Protein AF-A0AAV2GEP0-F1 (afdb_monomer)

Foldseek 3Di:
DDDPDPPDDQVNFKDKDDWDWDQDPVQQKIKIKIWMGGHPPPFFTWIKIWMWGWDPPDPPDIDIGTDDIDTDTPDDPDPDPPDD

InterPro domains:
  IPR006843 Plastid lipid-associated protein/fibrillin conserved domain [PF04755] (13-80)
  IPR039633 Plastid-lipid-associated protein [PTHR31906] (4-77)

Mean predicted aligned error: 9.76 Å

Solvent-accessible surface area (backbone atoms only — not comparable to full-atom values): 5235 Å² total; per-residue (Å²): 139,79,82,79,80,76,90,73,54,72,73,80,31,51,45,74,57,69,78,45,76,48,75,41,78,90,75,31,31,35,38,41,37,33,38,39,37,34,60,96,43,102,68,50,36,32,34,42,38,40,37,28,37,48,44,80,77,48,100,88,40,70,51,74,44,84,73,50,72,48,78,46,60,74,69,84,82,84,85,70,80,82,82,127

Radius of gyration: 19.01 Å; Cα contacts (8 Å, |Δi|>4): 134; chains: 1; bounding box: 44×42×49 Å

Organism: NCBI:txid586398

pLDDT: mean 82.44, std 17.33, range [43.22, 98.12]

Nearest PDB structures (foldseek):
  6vy6-assembly1_A  TM=5.592E-01  e=5.153E-01  Henipavirus hendraense
  6thb-assembly1_A  TM=6.530E-01  e=7.545E-01  Cedar virus
  4j8t-assembly5_B  TM=4.766E-01  e=1.105E+00  Pseudomonas aeruginosa PAO1
  3inb-assembly1_B  TM=5.461E-01  e=3.470E+00  Measles virus strain Edmonston
  7ktp-assembly1_D  TM=2.856E-01  e=1.374E+00  Homo sapiens

Sequence (84 aa):
MGAKRTKLGLRDFITLGDLFQIIDVAESKAVNVIKFNVKGLNLLNGQLAIVASFNIDSKSRVTITYRESTITPDQLMNCVPEEL

Secondary structure (DSSP, 8-state):
---------HHHHEEEEEEEEEEETTTTEEEEEEEEEETT-TT-EEEEEEEEEEEEEETTEEEEEEEEEEEEES--SSSS----

Structure (mmCIF, N/CA/C/O backbone):
data_AF-A0AAV2GEP0-F1
#
_entry.id   AF-A0AAV2GEP0-F1
#
loop_
_atom_site.group_PDB
_atom_site.id
_atom_site.type_symbol
_atom_site.label_atom_id
_atom_site.label_alt_id
_atom_site.label_comp_id
_atom_site.label_asym_id
_atom_site.label_entity_id
_atom_site.label_seq_id
_atom_site.pdbx_PDB_ins_code
_atom_site.Cartn_x
_atom_site.Cartn_y
_atom_site.Cartn_z
_atom_site.occupancy
_atom_site.B_iso_or_equiv
_atom_site.auth_seq_id
_atom_site.auth_comp_id
_atom_site.auth_asym_id
_atom_site.auth_atom_id
_atom_site.pdbx_PDB_model_num
ATOM 1 N N . MET A 1 1 ? 29.905 19.055 -31.153 1.00 44.94 1 MET A N 1
ATOM 2 C CA . MET A 1 1 ? 28.507 18.574 -31.126 1.00 44.94 1 MET A CA 1
ATOM 3 C C . MET A 1 1 ? 28.251 17.978 -29.750 1.00 44.94 1 MET A C 1
ATOM 5 O O . MET A 1 1 ? 28.750 16.902 -29.461 1.00 44.94 1 MET A O 1
ATOM 9 N N . GLY A 1 2 ? 27.637 18.747 -28.847 1.00 49.12 2 GLY A N 1
ATOM 10 C CA . GLY A 1 2 ? 27.476 18.353 -27.443 1.00 49.12 2 GLY A CA 1
ATOM 11 C C . GLY A 1 2 ? 26.235 17.490 -27.248 1.00 49.12 2 GLY A C 1
ATOM 12 O O . GLY A 1 2 ? 25.143 17.904 -27.633 1.00 49.12 2 GLY A O 1
ATOM 13 N N . ALA A 1 3 ? 26.393 16.308 -26.649 1.00 59.44 3 ALA A N 1
ATOM 14 C CA . ALA A 1 3 ? 25.271 15.486 -26.215 1.00 59.44 3 ALA A CA 1
ATOM 15 C C . ALA A 1 3 ? 24.422 16.295 -25.223 1.00 59.44 3 ALA A C 1
ATOM 17 O O . ALA A 1 3 ? 24.875 16.644 -24.129 1.00 59.44 3 ALA A O 1
ATOM 18 N N . LYS A 1 4 ? 23.201 16.648 -25.632 1.00 60.97 4 LYS A N 1
ATOM 19 C CA . LYS A 1 4 ? 22.245 17.376 -24.800 1.00 60.97 4 LYS A CA 1
ATOM 20 C C . LYS A 1 4 ? 21.886 16.469 -23.619 1.00 60.97 4 LYS A C 1
ATOM 22 O O . LYS A 1 4 ? 21.114 15.532 -23.776 1.00 60.97 4 LYS A O 1
ATOM 27 N N . ARG A 1 5 ? 22.487 16.710 -22.448 1.00 62.12 5 ARG A N 1
ATOM 28 C CA . ARG A 1 5 ? 22.150 15.998 -21.208 1.00 62.12 5 ARG A CA 1
ATOM 29 C C . ARG A 1 5 ? 20.700 16.310 -20.854 1.00 62.12 5 ARG A C 1
ATOM 31 O O . ARG A 1 5 ? 20.395 17.395 -20.365 1.00 62.12 5 ARG A O 1
ATOM 38 N N . THR A 1 6 ? 19.800 15.373 -21.114 1.00 59.50 6 THR A N 1
ATOM 39 C CA . THR A 1 6 ? 18.429 15.451 -20.621 1.00 59.50 6 THR A CA 1
ATOM 40 C C . THR A 1 6 ? 18.437 15.085 -19.145 1.00 59.50 6 THR A C 1
ATOM 42 O O . THR A 1 6 ? 18.686 13.937 -18.782 1.00 59.50 6 THR A O 1
ATOM 45 N N . LYS A 1 7 ? 18.185 16.067 -18.281 1.00 66.00 7 LYS A N 1
ATOM 46 C CA . LYS A 1 7 ? 17.919 15.841 -16.859 1.00 66.00 7 LYS A CA 1
ATOM 47 C C . LYS A 1 7 ? 16.492 15.293 -16.722 1.00 66.00 7 LYS A C 1
ATOM 49 O O . LYS A 1 7 ? 15.605 16.034 -16.321 1.00 66.00 7 LYS A O 1
ATOM 54 N N . LEU A 1 8 ? 16.260 14.047 -17.139 1.00 62.66 8 LEU A N 1
ATOM 55 C CA . LEU A 1 8 ? 15.004 13.357 -16.835 1.00 62.66 8 LEU A CA 1
ATOM 56 C C . LEU A 1 8 ? 15.120 12.737 -15.442 1.00 62.66 8 LEU A C 1
ATOM 58 O O . LEU A 1 8 ? 16.075 12.010 -15.154 1.00 62.66 8 LEU A O 1
ATOM 62 N N . GLY A 1 9 ? 14.164 13.047 -14.575 1.00 66.38 9 GLY A N 1
ATOM 63 C CA . GLY A 1 9 ? 14.036 12.390 -13.281 1.00 66.38 9 GLY A CA 1
ATOM 64 C C . GLY A 1 9 ? 13.379 11.020 -13.432 1.00 66.38 9 GLY A C 1
ATOM 65 O O . GLY A 1 9 ? 12.634 10.780 -14.375 1.00 66.38 9 GLY A O 1
ATOM 66 N N . LEU A 1 10 ? 13.582 10.126 -12.460 1.00 68.06 10 LEU A N 1
ATOM 67 C CA . LEU A 1 10 ? 12.894 8.823 -12.398 1.00 68.06 10 LEU A CA 1
ATOM 68 C C . LEU A 1 10 ? 11.367 8.954 -12.527 1.00 68.06 10 LEU A C 1
ATOM 70 O O . LEU A 1 10 ? 10.717 8.109 -13.131 1.00 68.06 10 LEU A O 1
ATOM 74 N N . ARG A 1 11 ? 10.797 10.053 -12.021 1.00 71.88 11 ARG A N 1
ATOM 75 C CA . ARG A 1 11 ? 9.365 10.355 -12.124 1.00 71.88 11 ARG A CA 1
ATOM 76 C C . ARG A 1 11 ? 8.885 10.562 -13.566 1.00 71.88 11 ARG A C 1
ATOM 78 O O . ARG A 1 11 ? 7.723 10.302 -13.844 1.00 71.88 11 ARG A O 1
ATOM 85 N N . ASP A 1 12 ? 9.768 10.978 -14.472 1.00 75.50 12 ASP A N 1
ATOM 86 C CA . ASP A 1 12 ? 9.449 11.152 -15.895 1.00 75.50 12 ASP A CA 1
ATOM 87 C C . ASP A 1 12 ? 9.410 9.805 -16.639 1.00 75.50 12 ASP A C 1
ATOM 89 O O . ASP A 1 12 ? 8.843 9.698 -17.730 1.00 75.50 12 ASP A O 1
ATOM 93 N N . PHE A 1 13 ? 9.988 8.763 -16.031 1.00 79.19 13 PHE A N 1
ATOM 94 C CA . PHE A 1 13 ? 10.060 7.419 -16.590 1.00 79.19 13 PHE A CA 1
ATOM 95 C C . PHE A 1 13 ? 9.036 6.457 -15.993 1.00 79.19 13 PHE A C 1
ATOM 97 O O . PHE A 1 13 ? 8.686 5.499 -16.663 1.00 79.19 13 PHE A O 1
ATOM 104 N N . ILE A 1 14 ? 8.514 6.685 -14.788 1.00 84.00 14 ILE A N 1
ATOM 105 C CA . ILE A 1 14 ? 7.579 5.750 -14.145 1.00 84.00 14 ILE A CA 1
ATOM 106 C C . ILE A 1 14 ? 6.134 6.207 -14.354 1.00 84.00 14 ILE A C 1
ATOM 108 O O . ILE A 1 14 ? 5.754 7.313 -13.975 1.00 84.00 14 ILE A O 1
ATOM 112 N N . THR A 1 15 ? 5.302 5.328 -14.899 1.00 88.56 15 THR A N 1
ATOM 113 C CA . THR A 1 15 ? 3.841 5.471 -14.902 1.00 88.56 15 THR A CA 1
ATOM 114 C C . THR A 1 15 ? 3.224 4.489 -13.924 1.00 88.56 15 THR A C 1
ATOM 116 O O . THR A 1 15 ? 3.631 3.329 -13.885 1.00 88.56 15 THR A O 1
ATOM 119 N N . LEU A 1 16 ? 2.238 4.949 -13.159 1.00 90.75 16 LEU A N 1
ATOM 120 C CA . LEU A 1 16 ? 1.478 4.135 -12.217 1.00 90.75 16 LEU A CA 1
ATOM 121 C C . LEU A 1 16 ? 0.114 3.789 -12.822 1.00 90.75 16 LEU A C 1
ATOM 123 O O . LEU A 1 16 ? -0.486 4.625 -13.497 1.00 90.75 16 LEU A O 1
ATOM 127 N N . GLY A 1 17 ? -0.338 2.560 -12.595 1.00 89.06 17 GLY A N 1
ATOM 128 C CA . GLY A 1 17 ? -1.696 2.119 -12.893 1.00 89.06 17 GLY A CA 1
ATOM 129 C C . GLY A 1 17 ? -2.630 2.315 -11.701 1.00 89.06 17 GLY A C 1
ATOM 130 O O . GLY A 1 17 ? -2.321 3.048 -10.759 1.00 89.06 17 GLY A O 1
ATOM 131 N N . ASP A 1 18 ? -3.761 1.615 -11.740 1.00 91.62 18 ASP A N 1
ATOM 132 C CA . ASP A 1 18 ? -4.761 1.668 -10.679 1.00 91.62 18 ASP A CA 1
ATOM 133 C C . ASP A 1 18 ? -4.247 1.061 -9.365 1.00 91.62 18 ASP A C 1
ATOM 135 O O . ASP A 1 18 ? -3.464 0.102 -9.350 1.00 91.62 18 ASP A O 1
ATOM 139 N N . LEU A 1 19 ? -4.715 1.635 -8.255 1.00 92.25 19 LEU A N 1
ATOM 140 C CA . LEU A 1 19 ? -4.501 1.119 -6.909 1.00 92.25 19 LEU A CA 1
ATOM 141 C C . LEU A 1 19 ? -5.611 0.120 -6.572 1.00 92.25 19 LEU A C 1
ATOM 143 O O . LEU A 1 19 ? -6.784 0.487 -6.506 1.00 92.25 19 LEU A O 1
ATOM 147 N N . PHE A 1 20 ? -5.232 -1.123 -6.297 1.00 94.88 20 PHE A N 1
ATOM 148 C CA . PHE A 1 20 ? -6.131 -2.154 -5.791 1.00 94.88 20 PHE A CA 1
ATOM 149 C C . PHE A 1 20 ? -5.902 -2.341 -4.299 1.00 94.88 20 PHE A C 1
ATOM 151 O O . PHE A 1 20 ? -4.769 -2.533 -3.860 1.00 94.88 20 PHE A O 1
ATOM 158 N N . GLN A 1 21 ? -6.979 -2.316 -3.520 1.00 95.62 21 GLN A N 1
ATOM 159 C CA . GLN A 1 21 ? -6.921 -2.533 -2.082 1.00 95.62 21 GLN A CA 1
ATOM 160 C C . GLN A 1 21 ? -7.758 -3.750 -1.703 1.00 95.62 21 GLN A C 1
ATOM 162 O O . GLN A 1 21 ? -8.936 -3.843 -2.042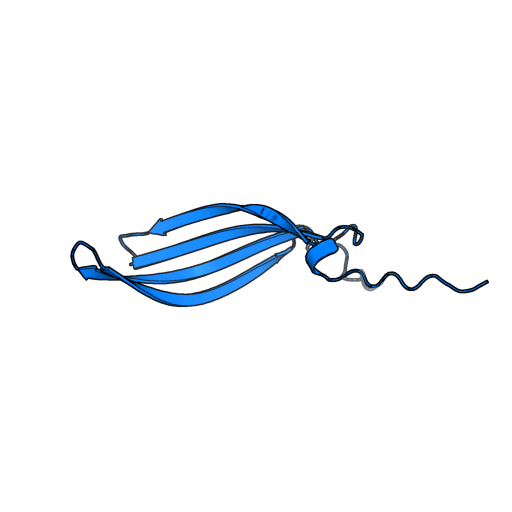 1.00 95.62 21 GLN A O 1
ATOM 167 N N . ILE A 1 22 ? -7.136 -4.670 -0.973 1.00 96.50 22 ILE A N 1
ATOM 168 C CA . ILE A 1 22 ? -7.769 -5.863 -0.417 1.00 96.50 22 ILE A CA 1
ATOM 169 C C . ILE A 1 22 ? -7.725 -5.724 1.101 1.00 96.50 22 ILE A C 1
ATOM 171 O O . ILE A 1 22 ? -6.653 -5.536 1.678 1.00 96.50 22 ILE A O 1
ATOM 175 N N . ILE A 1 23 ? -8.888 -5.788 1.745 1.00 96.50 23 ILE A N 1
ATOM 176 C CA . ILE A 1 23 ? -9.021 -5.694 3.200 1.00 96.50 23 ILE A CA 1
ATOM 177 C C . ILE A 1 23 ? -9.548 -7.029 3.705 1.00 96.50 23 ILE A C 1
ATOM 179 O O . ILE A 1 23 ? -10.683 -7.402 3.415 1.00 96.50 23 ILE A O 1
ATOM 183 N N . ASP A 1 24 ? -8.722 -7.722 4.477 1.00 96.25 24 ASP A N 1
ATOM 184 C CA . ASP A 1 24 ? -9.114 -8.903 5.228 1.00 96.25 24 ASP A CA 1
ATOM 185 C C . ASP A 1 24 ? -9.415 -8.493 6.674 1.00 96.25 24 ASP A C 1
ATOM 187 O O . ASP A 1 24 ? -8.524 -8.135 7.451 1.00 96.25 24 ASP A O 1
ATOM 191 N N . VAL A 1 25 ? -10.703 -8.501 7.016 1.00 94.69 25 VAL A N 1
ATOM 192 C CA . VAL A 1 25 ? -11.189 -8.124 8.349 1.00 94.69 25 VAL A CA 1
ATOM 193 C C . VAL A 1 25 ? -10.945 -9.229 9.374 1.00 94.69 25 VAL A C 1
ATOM 195 O O . VAL A 1 25 ? -10.731 -8.913 10.542 1.00 94.69 25 VAL A O 1
ATOM 198 N N . ALA A 1 26 ? -10.936 -10.497 8.958 1.00 96.12 26 ALA A N 1
ATOM 199 C CA . ALA A 1 26 ? -10.689 -11.617 9.861 1.00 96.12 26 ALA A CA 1
ATOM 200 C C . ALA A 1 26 ? -9.215 -11.664 10.294 1.00 96.12 26 ALA A C 1
ATOM 202 O O . ALA A 1 26 ? -8.921 -11.936 11.456 1.00 96.12 26 ALA A O 1
ATOM 203 N N . GLU A 1 27 ? -8.299 -11.338 9.378 1.00 96.62 27 GLU A N 1
ATOM 204 C CA . GLU A 1 27 ? -6.857 -11.289 9.649 1.00 96.62 27 GLU A CA 1
ATOM 205 C C . GLU A 1 27 ? -6.342 -9.910 10.094 1.00 96.62 27 GLU A C 1
ATOM 207 O O . GLU A 1 27 ? -5.138 -9.749 10.333 1.00 96.62 27 GLU A O 1
ATOM 212 N N . SER A 1 28 ? -7.212 -8.895 10.186 1.00 97.00 28 SER A N 1
ATOM 213 C CA . SER A 1 28 ? -6.809 -7.509 10.472 1.00 97.00 28 SER A CA 1
ATOM 214 C C . SER A 1 28 ? -5.690 -7.028 9.533 1.00 97.00 28 SER A C 1
ATOM 216 O O . SER A 1 28 ? -4.702 -6.419 9.962 1.00 97.00 28 SER A O 1
ATOM 218 N N . LYS A 1 29 ? -5.815 -7.338 8.237 1.00 97.62 29 LYS A N 1
ATOM 219 C CA . LYS A 1 29 ? -4.774 -7.160 7.217 1.00 97.62 29 LYS A CA 1
ATOM 220 C C . LYS A 1 29 ? -5.289 -6.352 6.030 1.00 97.62 29 LYS A C 1
ATOM 222 O O . LYS A 1 29 ? -6.370 -6.597 5.509 1.00 97.62 29 LYS A O 1
ATOM 227 N N . ALA A 1 30 ? -4.486 -5.403 5.566 1.00 97.56 30 ALA A N 1
ATOM 228 C CA . ALA A 1 30 ? -4.742 -4.630 4.360 1.00 97.56 30 ALA A CA 1
ATOM 229 C C . ALA A 1 30 ? -3.577 -4.801 3.382 1.00 97.56 30 ALA A C 1
ATOM 231 O O . ALA A 1 30 ? -2.415 -4.647 3.761 1.00 97.56 30 ALA A O 1
ATOM 232 N N . VAL A 1 31 ? -3.888 -5.106 2.126 1.00 97.75 31 VAL A N 1
ATOM 233 C CA . VAL A 1 31 ? -2.911 -5.225 1.041 1.00 97.75 31 VAL A CA 1
ATOM 234 C C . VAL A 1 31 ? -3.248 -4.200 -0.030 1.00 97.75 31 VAL A C 1
ATOM 236 O O . VAL A 1 31 ? -4.340 -4.224 -0.593 1.00 97.75 31 VAL A O 1
ATOM 239 N N . ASN A 1 32 ? -2.309 -3.300 -0.303 1.00 97.25 32 ASN A N 1
ATOM 240 C CA . ASN A 1 32 ? -2.404 -2.307 -1.365 1.00 97.25 32 ASN A CA 1
ATOM 241 C C . ASN A 1 32 ? -1.473 -2.714 -2.501 1.00 97.25 32 ASN A C 1
ATOM 243 O O . ASN A 1 32 ? -0.276 -2.872 -2.274 1.00 97.25 32 ASN A O 1
ATOM 247 N N . VAL A 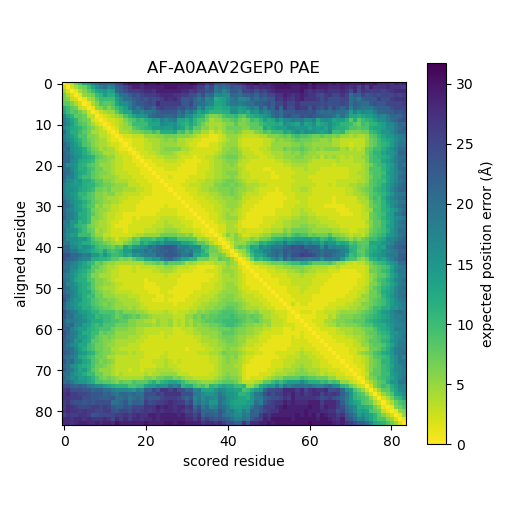1 33 ? -2.003 -2.870 -3.707 1.00 96.75 33 VAL A N 1
ATOM 248 C CA . VAL A 1 33 ? -1.240 -3.247 -4.897 1.00 96.75 33 VAL A CA 1
ATOM 249 C C . VAL A 1 33 ? -1.353 -2.139 -5.930 1.00 96.75 33 VAL A C 1
ATOM 251 O O . VAL A 1 33 ? -2.456 -1.742 -6.297 1.00 96.75 33 VAL A O 1
ATOM 254 N N . ILE A 1 34 ? -0.215 -1.654 -6.418 1.00 95.31 34 ILE A N 1
ATOM 255 C CA . ILE A 1 34 ? -0.149 -0.680 -7.506 1.00 95.31 34 ILE A CA 1
ATOM 256 C C . ILE A 1 34 ? 0.751 -1.207 -8.613 1.00 95.31 34 ILE A C 1
ATOM 258 O O . ILE A 1 34 ? 1.899 -1.592 -8.380 1.00 95.31 34 ILE A O 1
ATOM 262 N N . LYS A 1 35 ? 0.225 -1.233 -9.836 1.00 92.94 35 LYS A N 1
ATOM 263 C CA . LYS A 1 35 ? 1.023 -1.576 -11.014 1.00 92.94 35 LYS A CA 1
ATOM 264 C C . LYS A 1 35 ? 1.869 -0.383 -11.429 1.00 92.94 35 LYS A C 1
ATOM 266 O O . LYS A 1 35 ? 1.417 0.759 -11.355 1.00 92.94 35 LYS A O 1
ATOM 271 N N . PHE A 1 36 ? 3.080 -0.640 -11.894 1.00 89.75 36 PHE A N 1
ATOM 272 C CA . PHE A 1 36 ? 3.954 0.382 -12.451 1.00 89.75 36 PHE A CA 1
ATOM 273 C C . PHE A 1 36 ? 4.569 -0.086 -13.768 1.00 89.75 36 PHE A C 1
ATOM 275 O O . PHE A 1 36 ? 4.716 -1.277 -14.036 1.00 89.75 36 PHE A O 1
ATOM 282 N N . ASN A 1 37 ? 4.948 0.882 -14.591 1.00 87.56 37 ASN A N 1
ATOM 283 C CA . ASN A 1 37 ? 5.668 0.668 -15.837 1.00 87.56 37 ASN A CA 1
ATOM 284 C C . ASN A 1 37 ? 6.755 1.738 -15.975 1.00 87.56 37 ASN A C 1
ATOM 286 O O . ASN A 1 37 ? 6.474 2.921 -15.770 1.00 87.56 37 ASN A O 1
ATOM 290 N N . VAL A 1 38 ? 7.981 1.330 -16.302 1.00 84.44 38 VAL A N 1
ATOM 291 C CA . VAL A 1 38 ? 9.114 2.229 -16.529 1.00 84.44 38 VAL A CA 1
ATOM 292 C C . VAL A 1 38 ? 9.369 2.402 -18.029 1.00 84.44 38 VAL A C 1
ATOM 294 O O . VAL A 1 38 ? 9.844 1.507 -18.720 1.00 84.44 38 VAL A O 1
ATOM 297 N N . LYS A 1 39 ? 9.090 3.599 -18.544 1.00 76.69 39 LYS A N 1
ATOM 298 C CA . LYS A 1 39 ? 9.391 4.025 -19.914 1.00 76.69 39 LYS A CA 1
ATOM 299 C C . LYS A 1 39 ? 10.896 4.003 -20.174 1.00 76.69 39 LYS A C 1
ATOM 301 O O . LYS A 1 39 ? 11.690 4.408 -19.331 1.00 76.69 39 LYS A O 1
ATOM 306 N N . GLY A 1 40 ? 11.288 3.611 -21.383 1.00 69.25 40 GLY A N 1
ATOM 307 C CA . GLY A 1 40 ? 12.686 3.663 -21.832 1.00 69.25 40 GLY A CA 1
ATOM 308 C C . GLY A 1 40 ? 13.564 2.508 -21.343 1.00 69.25 40 GLY A C 1
ATOM 309 O O . GLY A 1 40 ? 14.678 2.360 -21.836 1.00 69.25 40 GLY A O 1
ATOM 310 N N . LEU A 1 41 ? 13.057 1.656 -20.448 1.00 64.69 41 LEU A N 1
ATOM 311 C CA . LEU A 1 41 ? 13.593 0.326 -20.192 1.00 64.69 41 LEU A CA 1
ATOM 312 C C . LEU A 1 41 ? 12.512 -0.673 -20.599 1.00 64.69 41 LEU A C 1
ATOM 314 O O . LEU A 1 41 ? 11.523 -0.820 -19.892 1.00 64.69 41 LEU A O 1
ATOM 318 N N . ASN A 1 42 ? 12.693 -1.362 -21.729 1.00 58.47 42 ASN A N 1
ATOM 319 C CA . ASN A 1 42 ? 11.725 -2.316 -22.303 1.00 58.47 42 ASN A CA 1
ATOM 320 C C . ASN A 1 42 ? 11.358 -3.509 -21.382 1.00 58.47 42 ASN A C 1
ATOM 322 O O . ASN A 1 42 ? 10.697 -4.435 -21.837 1.00 58.47 42 ASN A O 1
ATOM 326 N N . LEU A 1 43 ? 11.799 -3.518 -20.120 1.00 57.88 43 LEU A N 1
ATOM 327 C CA . LEU A 1 43 ? 11.850 -4.698 -19.260 1.00 57.88 43 LEU A CA 1
ATOM 328 C C . LEU A 1 43 ? 11.486 -4.458 -17.782 1.00 57.88 43 LEU A C 1
ATOM 330 O O . LEU A 1 43 ? 11.625 -5.379 -16.986 1.00 57.88 43 LEU A O 1
ATOM 334 N N . LEU A 1 44 ? 11.058 -3.253 -17.379 1.00 73.12 44 LEU A N 1
ATOM 335 C CA . LEU A 1 44 ? 10.760 -2.946 -15.969 1.00 73.12 44 LEU A CA 1
ATOM 336 C C . LEU A 1 44 ? 9.310 -2.480 -15.791 1.00 73.12 44 LEU A C 1
ATOM 338 O O . LEU A 1 44 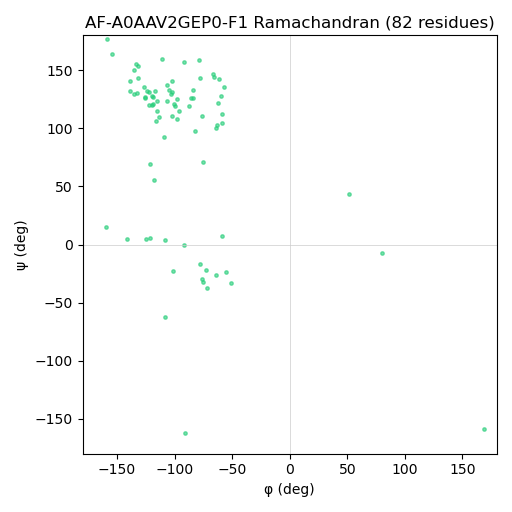? 9.027 -1.318 -15.508 1.00 73.12 44 LEU A O 1
ATOM 342 N N . ASN A 1 45 ? 8.374 -3.400 -15.966 1.00 84.06 45 ASN A N 1
ATOM 343 C CA . ASN A 1 45 ? 7.005 -3.288 -15.478 1.00 84.06 45 ASN A CA 1
ATOM 344 C C . ASN A 1 45 ? 6.780 -4.299 -14.352 1.00 84.06 45 ASN A C 1
ATOM 346 O O . ASN A 1 45 ? 7.537 -5.258 -14.191 1.00 84.06 45 ASN A O 1
ATOM 350 N N . GLY A 1 46 ? 5.767 -4.056 -13.535 1.00 89.50 46 GLY A N 1
ATOM 351 C CA . GLY A 1 46 ? 5.453 -4.940 -12.429 1.00 89.50 46 GLY A CA 1
ATOM 352 C C . GLY A 1 46 ? 4.441 -4.337 -11.480 1.00 89.50 46 GLY A C 1
ATOM 353 O O . GLY A 1 46 ? 3.709 -3.400 -11.813 1.00 89.50 46 GLY A O 1
ATOM 354 N N . GLN A 1 47 ? 4.433 -4.857 -10.263 1.00 92.69 47 GLN A N 1
ATOM 355 C CA . GLN A 1 47 ? 3.576 -4.380 -9.191 1.00 92.69 47 GLN A CA 1
ATOM 356 C C . GLN A 1 47 ? 4.356 -4.157 -7.902 1.00 92.69 47 GLN A C 1
ATOM 358 O O . GLN A 1 47 ? 5.265 -4.909 -7.557 1.00 92.69 47 GLN A O 1
ATOM 363 N N . LEU A 1 48 ? 3.967 -3.118 -7.177 1.00 93.94 48 LEU A N 1
ATOM 364 C CA . LEU A 1 48 ? 4.332 -2.904 -5.788 1.00 93.94 48 LEU A CA 1
ATOM 365 C C . LEU A 1 48 ? 3.145 -3.337 -4.929 1.00 93.94 48 LEU A C 1
ATOM 367 O O . LEU A 1 48 ? 2.056 -2.781 -5.063 1.00 93.94 48 LEU A O 1
ATOM 371 N N . ALA A 1 49 ? 3.364 -4.303 -4.045 1.00 96.81 49 ALA A N 1
ATOM 372 C CA . ALA A 1 49 ? 2.427 -4.679 -2.999 1.00 96.81 49 ALA A CA 1
ATOM 373 C C . ALA A 1 49 ? 2.924 -4.141 -1.652 1.00 96.81 49 ALA A C 1
ATOM 375 O O . ALA A 1 49 ? 4.095 -4.301 -1.313 1.00 96.81 49 ALA A O 1
ATOM 376 N N . ILE A 1 50 ? 2.042 -3.511 -0.882 1.00 97.62 50 ILE A N 1
ATOM 377 C CA . ILE A 1 50 ? 2.289 -3.057 0.488 1.00 97.62 50 ILE A CA 1
ATOM 378 C C . ILE A 1 50 ? 1.299 -3.777 1.390 1.00 97.62 50 ILE A C 1
ATOM 380 O O . ILE A 1 50 ? 0.085 -3.628 1.232 1.00 97.62 50 ILE A O 1
ATOM 384 N N . VAL A 1 51 ? 1.821 -4.528 2.352 1.00 98.12 51 VAL A N 1
ATOM 385 C CA . VAL A 1 51 ? 1.034 -5.229 3.361 1.00 98.12 51 VAL A CA 1
ATOM 386 C C . VAL A 1 51 ? 1.110 -4.449 4.666 1.00 98.12 51 VAL A C 1
ATOM 388 O O . VAL A 1 51 ? 2.185 -4.087 5.150 1.00 98.12 51 VAL A O 1
ATOM 391 N N . ALA A 1 52 ? -0.048 -4.219 5.264 1.00 98.12 52 ALA A N 1
ATOM 392 C CA . ALA A 1 52 ? -0.185 -3.612 6.573 1.00 98.12 52 ALA A CA 1
ATOM 393 C C . ALA A 1 52 ? -1.143 -4.432 7.438 1.00 98.12 52 ALA A C 1
ATOM 395 O O . ALA A 1 52 ? -2.039 -5.109 6.933 1.00 98.12 52 ALA A O 1
ATOM 396 N N . SER A 1 53 ? -0.967 -4.352 8.751 1.00 97.94 53 SER A N 1
ATOM 397 C CA . SER A 1 53 ? -2.032 -4.678 9.698 1.00 97.94 53 SER A CA 1
ATOM 398 C C . SER A 1 53 ? -2.836 -3.449 10.051 1.00 97.94 53 SER A C 1
ATOM 400 O O . SER A 1 53 ? -2.323 -2.330 9.989 1.00 97.94 53 SER A O 1
ATOM 402 N N . PHE A 1 54 ? -4.065 -3.664 10.497 1.00 97.06 54 PHE A N 1
ATOM 403 C CA . PHE A 1 54 ? -4.875 -2.605 11.063 1.00 97.06 54 PHE A CA 1
ATOM 404 C C . PHE A 1 54 ? -5.592 -3.039 12.342 1.00 97.06 54 PHE A C 1
ATOM 406 O O . PHE A 1 54 ? -5.960 -4.197 12.505 1.00 97.06 54 PHE A O 1
ATOM 413 N N . ASN A 1 55 ? -5.822 -2.081 13.235 1.00 96.94 55 ASN A N 1
ATOM 414 C CA . ASN A 1 55 ? -6.653 -2.239 14.422 1.00 96.94 55 ASN A CA 1
ATOM 415 C C . ASN A 1 55 ? -7.749 -1.173 14.424 1.00 96.94 55 ASN A C 1
ATOM 417 O O . ASN A 1 55 ? -7.462 0.009 14.225 1.00 96.94 55 ASN A O 1
ATOM 421 N N . ILE A 1 56 ? -8.997 -1.576 14.660 1.00 94.75 56 ILE A N 1
ATOM 422 C CA . ILE A 1 56 ? -10.114 -0.639 14.798 1.00 94.75 56 ILE A CA 1
ATOM 423 C C . ILE A 1 56 ? -10.093 -0.114 16.234 1.00 94.75 56 ILE A C 1
ATOM 425 O O . ILE A 1 56 ? -10.572 -0.769 17.154 1.00 94.75 56 ILE A O 1
ATOM 429 N N . ASP A 1 57 ? -9.519 1.069 16.429 1.00 95.25 57 ASP A N 1
ATOM 430 C CA . ASP A 1 57 ? -9.423 1.680 17.757 1.00 95.25 57 ASP A CA 1
ATOM 431 C C . ASP A 1 57 ? -10.769 2.255 18.218 1.00 95.25 57 ASP A C 1
ATOM 433 O O . ASP A 1 57 ? -11.054 2.319 19.413 1.00 95.25 57 ASP A O 1
ATOM 437 N N . SER A 1 58 ? -11.585 2.735 17.275 1.00 96.25 58 SER A N 1
ATOM 438 C CA . SER A 1 58 ? -12.919 3.279 17.537 1.00 96.25 58 SER A CA 1
ATOM 439 C C . SER A 1 58 ? -13.788 3.263 16.275 1.00 96.25 58 SER A C 1
ATOM 441 O O . SER A 1 58 ? -13.318 2.944 15.185 1.00 96.25 58 SER A O 1
ATOM 443 N N . LYS A 1 59 ? -15.059 3.684 16.390 1.00 95.12 59 LYS A N 1
ATOM 444 C CA . LYS A 1 59 ? -15.988 3.797 15.246 1.00 95.12 59 LYS A CA 1
ATOM 445 C C . LYS A 1 59 ? -15.471 4.681 14.100 1.00 95.12 59 LYS A C 1
ATOM 447 O O . LYS A 1 59 ? -15.945 4.533 12.981 1.00 95.12 59 LYS A O 1
ATOM 452 N N . SER A 1 60 ? -14.553 5.607 14.374 1.00 96.75 60 SER A N 1
ATOM 453 C CA . SER A 1 60 ? -14.013 6.553 13.388 1.00 96.75 60 SER A CA 1
ATOM 454 C C . SER A 1 60 ? -12.488 6.524 13.278 1.00 96.75 60 SER A C 1
ATOM 456 O O . SER A 1 60 ? -11.924 7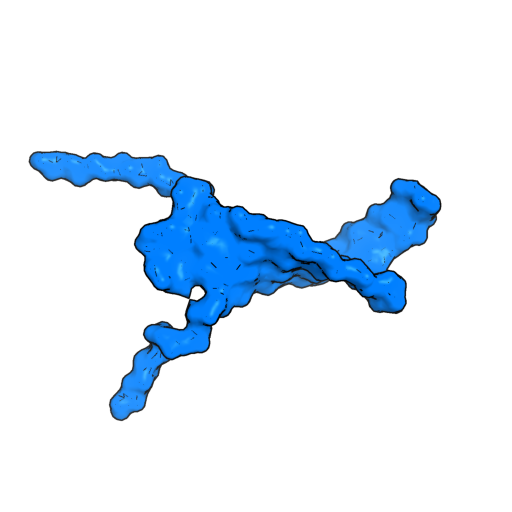.344 12.554 1.00 96.75 60 SER A O 1
ATOM 458 N N . ARG A 1 61 ? -11.805 5.614 13.988 1.00 96.50 61 ARG A N 1
ATOM 459 C CA . ARG A 1 61 ? -10.340 5.550 14.013 1.00 96.50 61 ARG A CA 1
ATOM 460 C C . ARG A 1 61 ? -9.839 4.131 13.801 1.00 96.50 61 ARG A C 1
ATOM 462 O O . ARG A 1 61 ? -10.241 3.205 14.501 1.00 96.50 61 ARG A O 1
ATOM 469 N N . VAL A 1 62 ? -8.894 4.005 12.878 1.00 95.75 62 VAL A N 1
ATOM 470 C CA . VAL A 1 62 ? -8.158 2.774 12.606 1.00 95.75 62 VAL A CA 1
ATOM 471 C C . VAL A 1 62 ? -6.669 3.083 12.702 1.00 95.75 62 VAL A C 1
ATOM 473 O O . VAL A 1 62 ? -6.187 4.005 12.045 1.00 95.75 62 VAL A O 1
ATOM 476 N N . THR A 1 63 ? -5.944 2.324 13.519 1.00 97.06 63 THR A N 1
ATOM 477 C CA . THR A 1 63 ? -4.477 2.331 13.511 1.00 97.06 63 THR A CA 1
ATOM 478 C C . THR A 1 63 ? -3.998 1.383 12.426 1.00 97.06 63 THR A C 1
ATOM 480 O O . THR A 1 63 ? -4.472 0.254 12.346 1.00 97.06 63 THR A O 1
ATOM 483 N N . ILE A 1 64 ? -3.051 1.827 11.600 1.00 96.31 64 ILE A N 1
ATOM 484 C CA . ILE A 1 64 ? -2.445 1.026 10.533 1.00 96.31 64 ILE A CA 1
ATOM 485 C C . ILE A 1 64 ? -0.957 0.878 10.838 1.00 96.31 64 ILE A C 1
ATOM 487 O O . ILE A 1 64 ? 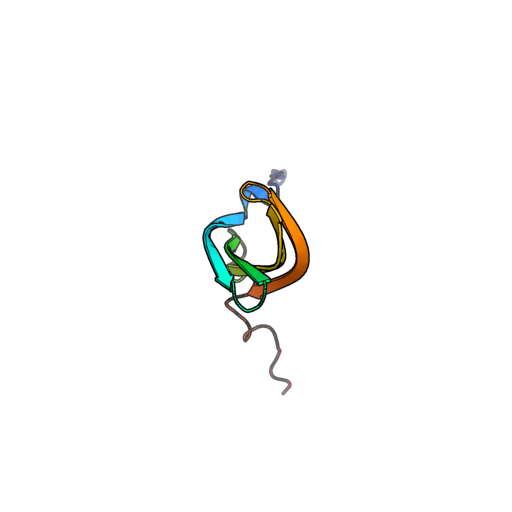-0.271 1.859 11.123 1.00 96.31 64 ILE A O 1
ATOM 491 N N . THR A 1 65 ? -0.452 -0.347 10.759 1.00 97.69 65 THR A N 1
ATOM 492 C CA . THR A 1 65 ? 0.956 -0.670 10.991 1.00 97.69 65 THR A CA 1
ATOM 493 C C . THR A 1 65 ? 1.515 -1.342 9.752 1.00 97.69 65 THR A C 1
ATOM 495 O O . THR A 1 65 ? 1.026 -2.391 9.334 1.00 97.69 65 THR A O 1
ATOM 498 N N . TYR A 1 66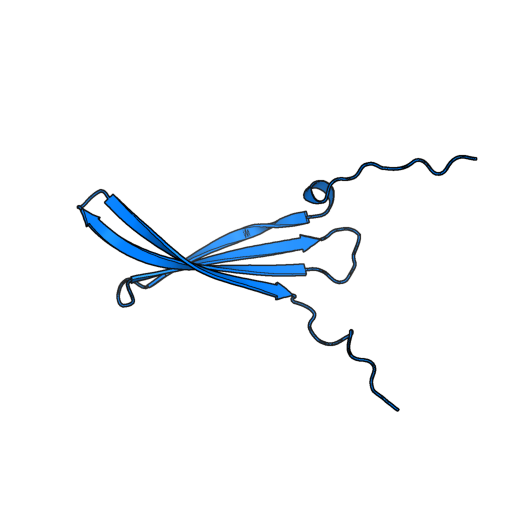 ? 2.543 -0.736 9.162 1.00 97.56 66 TYR A N 1
ATOM 499 C CA . TYR A 1 66 ? 3.291 -1.338 8.064 1.00 97.56 66 TYR A CA 1
ATOM 500 C C . TYR A 1 66 ? 3.857 -2.699 8.484 1.00 97.56 66 TYR A C 1
ATOM 502 O O . TYR A 1 66 ? 4.405 -2.827 9.580 1.00 97.56 66 TYR A O 1
ATOM 510 N N . ARG A 1 67 ? 3.737 -3.697 7.606 1.00 97.50 67 ARG A N 1
ATOM 511 C CA . ARG A 1 67 ? 4.387 -4.999 7.775 1.00 97.50 67 ARG A CA 1
ATOM 512 C C . ARG A 1 67 ? 5.525 -5.148 6.779 1.00 97.50 67 ARG A C 1
ATOM 514 O O . ARG A 1 67 ? 6.680 -5.245 7.176 1.00 97.50 67 ARG A O 1
ATOM 521 N N . GLU A 1 68 ? 5.200 -5.130 5.493 1.00 97.69 68 GLU A N 1
ATOM 522 C CA . GLU A 1 68 ? 6.169 -5.381 4.430 1.00 97.69 68 GLU A CA 1
ATOM 523 C C . GLU A 1 68 ? 5.757 -4.728 3.110 1.00 97.69 68 GLU A C 1
ATOM 525 O O . GLU A 1 68 ? 4.607 -4.325 2.909 1.00 97.69 68 GLU A O 1
ATOM 530 N N . SER A 1 69 ? 6.722 -4.624 2.202 1.00 96.62 69 SER A N 1
ATOM 531 C CA . SER A 1 69 ? 6.498 -4.206 0.827 1.00 96.62 69 SER A CA 1
ATOM 532 C C . SER A 1 69 ? 7.334 -5.050 -0.123 1.00 96.62 69 SER A C 1
ATOM 534 O O . SER A 1 69 ? 8.482 -5.389 0.165 1.00 96.62 69 SER A O 1
ATOM 536 N N . THR A 1 70 ? 6.747 -5.396 -1.263 1.00 95.44 70 THR A N 1
ATOM 537 C CA . THR A 1 70 ? 7.378 -6.251 -2.267 1.00 95.44 70 THR A CA 1
ATOM 538 C C . THR A 1 70 ? 7.155 -5.655 -3.643 1.00 95.44 70 THR A C 1
ATOM 540 O O . THR A 1 70 ? 6.028 -5.341 -4.022 1.00 95.44 70 THR A O 1
ATOM 543 N N . ILE A 1 71 ? 8.237 -5.519 -4.405 1.00 91.50 71 ILE A N 1
ATOM 544 C CA . ILE A 1 71 ? 8.194 -5.171 -5.823 1.00 91.50 71 ILE A CA 1
ATOM 545 C C . ILE A 1 71 ? 8.366 -6.464 -6.610 1.00 91.50 71 ILE A C 1
ATOM 547 O O . ILE A 1 71 ? 9.379 -7.142 -6.469 1.00 91.50 71 ILE A O 1
ATOM 551 N N . THR A 1 72 ? 7.369 -6.808 -7.418 1.00 89.31 72 THR A N 1
ATOM 552 C CA . THR A 1 72 ? 7.389 -7.986 -8.291 1.00 89.31 72 THR A CA 1
ATOM 553 C C . THR A 1 72 ? 7.401 -7.515 -9.742 1.00 89.31 72 THR A C 1
ATOM 555 O O . THR A 1 72 ? 6.398 -6.950 -10.182 1.00 8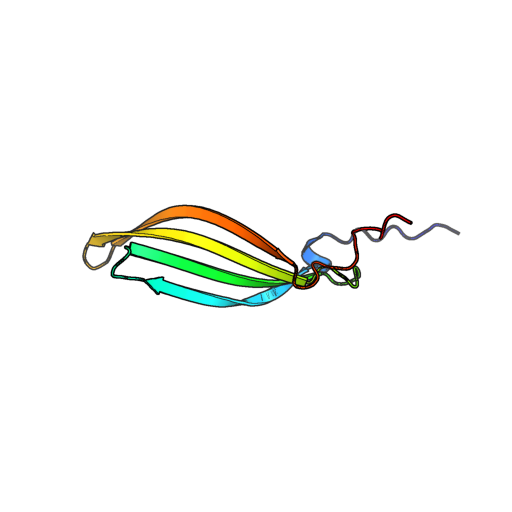9.3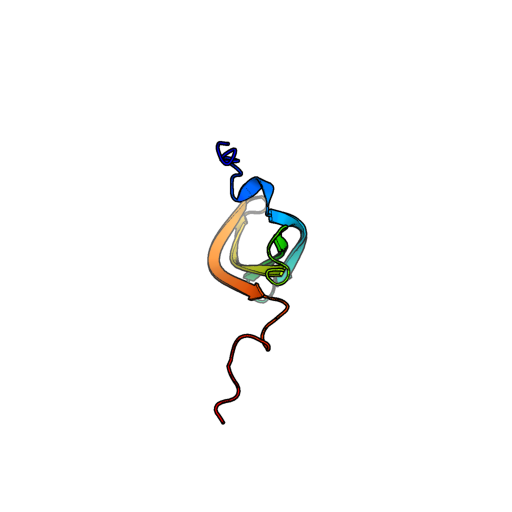1 72 THR A O 1
ATOM 558 N N . PRO A 1 73 ? 8.513 -7.684 -10.478 1.00 85.94 73 PRO A N 1
ATOM 559 C CA . PRO A 1 73 ? 8.546 -7.463 -11.921 1.00 85.94 73 PRO A CA 1
ATOM 560 C C . PRO A 1 73 ? 7.668 -8.485 -12.656 1.00 85.94 73 PRO A C 1
ATOM 562 O O . PRO A 1 73 ? 7.653 -9.655 -12.278 1.00 85.94 73 PRO A O 1
ATOM 565 N N . ASP A 1 74 ? 7.002 -8.076 -13.737 1.00 77.44 74 ASP A N 1
ATOM 566 C CA . ASP A 1 74 ? 6.218 -9.001 -14.575 1.00 77.44 74 ASP A CA 1
ATOM 567 C C . ASP A 1 74 ? 7.127 -9.916 -15.425 1.00 77.44 74 ASP A C 1
ATOM 569 O O . ASP A 1 74 ? 6.709 -10.982 -15.871 1.00 77.44 74 ASP A O 1
ATOM 573 N N . GLN A 1 75 ? 8.377 -9.505 -15.668 1.00 69.81 75 GLN A N 1
ATOM 574 C CA . GLN A 1 75 ? 9.371 -10.238 -16.459 1.00 69.81 75 GLN A CA 1
ATOM 575 C C . GLN A 1 75 ? 10.472 -10.785 -15.542 1.00 69.81 75 GLN A C 1
ATOM 577 O O . GLN A 1 75 ? 11.460 -10.106 -15.264 1.00 69.81 75 GLN A O 1
ATOM 582 N N . LEU A 1 76 ? 10.315 -12.023 -15.077 1.00 59.00 76 LEU A N 1
ATOM 583 C CA . LEU A 1 76 ? 11.301 -12.714 -14.243 1.00 59.00 76 LEU A CA 1
ATOM 584 C C . LEU A 1 76 ? 11.822 -13.975 -14.956 1.00 59.00 76 LEU A C 1
ATOM 586 O O . LEU A 1 76 ? 11.682 -15.065 -14.423 1.00 59.00 76 LEU A O 1
ATOM 590 N N . MET A 1 77 ? 12.358 -13.866 -16.187 1.00 51.28 77 MET A N 1
ATOM 591 C CA . MET A 1 77 ? 12.952 -15.040 -16.869 1.00 51.28 77 MET A CA 1
ATOM 592 C C . MET A 1 77 ? 13.958 -14.771 -18.015 1.00 51.28 77 MET A C 1
ATOM 594 O O . MET A 1 77 ? 14.261 -15.698 -18.751 1.00 51.28 77 MET A O 1
ATOM 598 N N . ASN A 1 78 ? 14.515 -13.562 -18.192 1.00 53.41 78 ASN A N 1
ATOM 599 C CA . ASN A 1 78 ? 15.486 -13.312 -19.286 1.00 53.41 78 ASN A CA 1
ATOM 600 C C . ASN A 1 78 ? 16.871 -12.813 -18.828 1.00 53.41 78 ASN A C 1
ATOM 602 O O . ASN A 1 78 ? 17.704 -12.484 -19.667 1.00 53.41 78 ASN A O 1
ATOM 606 N N . CYS A 1 79 ? 17.137 -12.743 -17.518 1.00 50.00 79 CYS A N 1
ATOM 607 C CA . CYS A 1 79 ? 18.407 -12.222 -16.984 1.00 50.00 79 CYS A CA 1
ATOM 608 C C . CYS A 1 79 ? 19.332 -13.285 -16.373 1.00 50.00 79 CYS A C 1
ATOM 610 O O . CYS A 1 79 ? 20.375 -12.918 -15.837 1.00 50.00 79 CYS A O 1
ATOM 612 N N . VAL A 1 80 ? 18.984 -14.573 -16.436 1.00 54.03 80 VAL A N 1
ATOM 613 C CA . VAL A 1 80 ? 19.927 -15.648 -16.093 1.00 54.03 80 VAL A CA 1
ATOM 614 C C . VAL A 1 80 ? 20.531 -16.128 -17.413 1.00 54.03 80 VAL A C 1
ATOM 616 O O . VAL A 1 80 ? 19.769 -16.598 -18.258 1.00 54.03 80 VAL A O 1
ATOM 619 N N . PRO A 1 81 ? 21.843 -15.966 -17.656 1.00 50.81 81 PRO A N 1
ATOM 620 C CA . PRO A 1 81 ? 22.481 -16.651 -18.768 1.00 50.81 81 PRO A CA 1
ATOM 621 C C . PRO A 1 81 ? 22.292 -18.153 -18.541 1.00 50.81 81 PRO A C 1
ATOM 623 O O . PRO A 1 81 ? 22.592 -18.650 -17.456 1.00 50.81 81 PRO A O 1
ATOM 626 N N . GLU A 1 82 ? 21.772 -18.862 -19.537 1.00 47.59 82 GLU A N 1
ATOM 627 C CA . GLU A 1 82 ? 21.945 -20.311 -19.630 1.00 47.59 82 GLU A CA 1
ATOM 628 C C . GLU A 1 82 ? 23.462 -20.547 -19.674 1.00 47.59 82 GLU A C 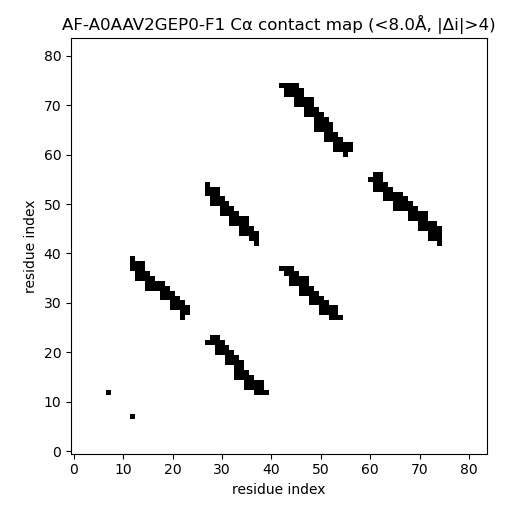1
ATOM 630 O O . GLU A 1 82 ? 24.119 -20.196 -20.656 1.00 47.59 82 GLU A O 1
ATOM 635 N N . GLU A 1 83 ? 24.052 -21.008 -18.568 1.00 49.28 83 GLU A N 1
ATOM 636 C CA . GLU A 1 83 ? 25.436 -21.473 -18.587 1.00 49.28 83 GLU A CA 1
ATOM 637 C C . GLU A 1 83 ? 25.513 -22.683 -19.531 1.00 49.28 83 GLU A C 1
ATOM 639 O O . GLU A 1 83 ? 24.774 -23.655 -19.369 1.00 49.28 83 GLU A O 1
ATOM 644 N N . LEU A 1 84 ? 26.367 -22.544 -20.552 1.00 43.22 84 LEU A N 1
ATOM 645 C CA . LEU A 1 84 ? 26.767 -23.560 -21.531 1.00 43.22 84 LEU A CA 1
ATOM 646 C C . LEU A 1 84 ? 27.560 -24.701 -20.886 1.00 43.22 84 LEU A C 1
ATOM 648 O O . LEU A 1 84 ? 28.448 -24.392 -20.058 1.00 43.22 84 LEU A O 1
#